Protein AF-A0A5C8ZX30-F1 (afdb_monomer)

Nearest PDB structures (foldseek):
  4fi5-assembly1_A  TM=7.835E-01  e=2.405E+00  Hantaan virus 76-118
  7upo-assembly1_C  TM=8.430E-01  e=9.778E+00  synthetic construct
  8glt-assembly1_0  TM=6.803E-01  e=5.985E+00  synthetic construct

Secondary structure (DSSP, 8-state):
--HHHHHHHHHHHHHHHHHHHHHHHHH--HHHHHHHHHHHHHHHHHHHHHHHHHTTS--

Mean predicted aligned error: 9.69 Å

Solvent-accessible surface area (backbone atoms only — not comparable to full-atom values): 3302 Å² total; per-residue (Å²): 130,60,72,67,61,56,53,52,51,51,53,51,42,52,51,49,29,53,51,23,51,54,46,26,75,71,69,68,43,67,67,27,52,52,51,25,52,50,38,50,52,49,53,53,50,50,52,53,55,53,55,57,56,60,71,72,73,64,135

Organism: NCBI:txid2716870

Sequence (59 aa):
MSQPARWLGLALTLAMFVFSSWMYLQTGDWVALVFAGGSFG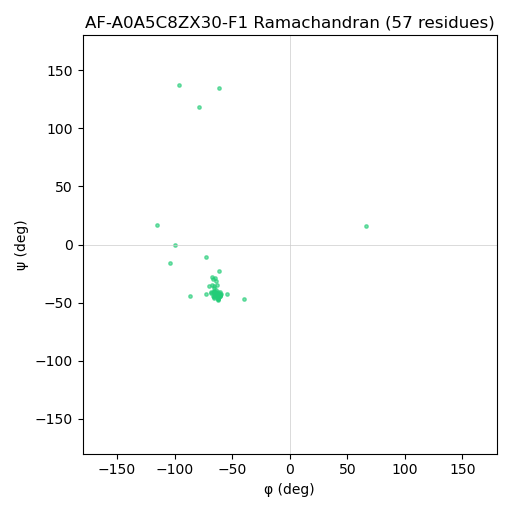YALFFMAAANRKQGKESP

Structure (mmCIF, N/CA/C/O backbone):
data_AF-A0A5C8ZX30-F1
#
_entry.id   AF-A0A5C8ZX30-F1
#
loop_
_atom_site.group_PDB
_atom_site.id
_atom_site.type_symbol
_atom_site.label_atom_id
_atom_site.label_alt_id
_atom_site.label_comp_id
_atom_site.label_asym_id
_atom_site.label_entity_id
_atom_site.label_seq_id
_atom_site.pdbx_PDB_ins_code
_atom_site.Cartn_x
_atom_site.Cartn_y
_atom_site.Cartn_z
_atom_site.occupancy
_atom_site.B_iso_or_equiv
_atom_site.auth_seq_id
_atom_site.auth_comp_id
_atom_site.auth_asym_id
_atom_site.auth_atom_id
_atom_site.pdbx_PDB_model_num
ATOM 1 N N . MET A 1 1 ? -10.951 3.844 19.858 1.00 54.91 1 MET A N 1
ATOM 2 C CA . MET A 1 1 ? -9.786 4.277 19.053 1.00 54.91 1 MET A CA 1
ATOM 3 C C . MET A 1 1 ? -9.898 5.775 18.884 1.00 54.91 1 MET A C 1
ATOM 5 O O . MET A 1 1 ? -10.958 6.227 18.472 1.00 54.91 1 MET A O 1
ATOM 9 N N . SER A 1 2 ? -8.870 6.530 19.261 1.00 69.06 2 SER A N 1
ATOM 10 C CA . SER A 1 2 ? -8.862 7.986 19.118 1.00 69.06 2 SER A CA 1
ATOM 11 C C . SER A 1 2 ? -8.977 8.367 17.635 1.00 69.06 2 SER A C 1
ATOM 13 O O . SER A 1 2 ? -8.314 7.769 16.787 1.00 69.06 2 SER A O 1
ATOM 15 N N . GLN A 1 3 ? -9.836 9.344 17.320 1.00 73.88 3 GLN A N 1
ATOM 16 C CA . GLN A 1 3 ? -10.036 9.907 15.974 1.00 73.88 3 GLN A CA 1
ATOM 17 C C . GLN A 1 3 ? -8.722 10.076 15.173 1.00 73.88 3 GLN A C 1
ATOM 19 O O . GLN A 1 3 ? -8.671 9.616 14.030 1.00 73.88 3 GLN A O 1
ATOM 24 N N . PRO A 1 4 ? -7.636 10.644 15.749 1.00 79.56 4 PRO A N 1
ATOM 25 C CA . PRO A 1 4 ? -6.362 10.793 15.043 1.00 79.56 4 PRO A CA 1
ATOM 26 C C . PRO A 1 4 ? -5.699 9.465 14.668 1.00 79.56 4 PRO A C 1
ATOM 28 O O . PRO A 1 4 ? -5.198 9.348 13.557 1.00 79.56 4 PRO A O 1
ATOM 31 N N . ALA A 1 5 ? -5.742 8.437 15.522 1.00 77.19 5 ALA A N 1
ATOM 32 C CA . ALA A 1 5 ? -5.131 7.138 15.222 1.00 77.19 5 ALA A CA 1
ATOM 33 C C . ALA A 1 5 ? -5.796 6.447 14.018 1.00 77.19 5 ALA A C 1
ATOM 35 O O . ALA A 1 5 ? -5.144 5.740 13.252 1.00 77.19 5 ALA A O 1
ATOM 36 N N . ARG A 1 6 ? -7.098 6.683 13.828 1.00 77.75 6 ARG A N 1
ATOM 37 C CA . ARG A 1 6 ? -7.876 6.130 12.715 1.00 77.75 6 ARG A CA 1
ATOM 38 C C . ARG A 1 6 ? -7.522 6.802 11.386 1.00 77.75 6 ARG A C 1
ATOM 40 O O . ARG A 1 6 ? -7.334 6.110 10.389 1.00 77.75 6 ARG A O 1
ATOM 47 N N . TRP A 1 7 ? -7.375 8.127 11.394 1.00 84.75 7 TRP A N 1
ATOM 48 C CA . TRP A 1 7 ? -6.909 8.895 10.235 1.00 84.75 7 TRP A CA 1
ATOM 49 C C . TRP A 1 7 ? -5.462 8.576 9.871 1.00 84.75 7 TRP A C 1
ATOM 51 O O . TRP A 1 7 ? -5.160 8.399 8.694 1.00 84.75 7 TRP A O 1
ATOM 61 N N . LEU A 1 8 ? -4.592 8.426 10.872 1.00 87.75 8 LEU A N 1
ATOM 62 C CA . LEU A 1 8 ? -3.197 8.049 10.660 1.00 87.75 8 LEU A CA 1
ATOM 63 C C . LEU A 1 8 ? -3.092 6.651 10.039 1.00 87.75 8 LEU A C 1
ATOM 65 O O . LEU A 1 8 ? -2.357 6.467 9.076 1.00 87.75 8 LEU A O 1
ATOM 69 N N . GLY A 1 9 ? -3.884 5.689 10.528 1.00 83.38 9 GLY A N 1
ATOM 70 C CA . GLY A 1 9 ? -3.958 4.348 9.945 1.00 83.38 9 GLY A CA 1
ATOM 71 C C . GLY A 1 9 ? -4.434 4.361 8.490 1.00 83.38 9 GLY A C 1
ATOM 72 O O . GLY A 1 9 ? -3.818 3.721 7.641 1.00 83.38 9 GLY A O 1
ATOM 73 N N . LEU A 1 10 ? -5.479 5.133 8.175 1.00 83.94 10 LEU A N 1
ATOM 74 C CA . LEU A 1 10 ? -5.977 5.287 6.802 1.00 83.94 10 LEU A CA 1
ATOM 75 C C . LEU A 1 10 ? -4.929 5.912 5.874 1.00 83.94 10 LEU A C 1
ATOM 77 O O . LEU A 1 10 ? -4.680 5.377 4.796 1.00 83.94 10 LEU A O 1
ATOM 81 N N . ALA A 1 11 ? -4.284 6.996 6.310 1.00 87.12 11 ALA A N 1
ATOM 82 C CA . ALA A 1 11 ? -3.238 7.663 5.542 1.00 87.12 11 ALA A CA 1
ATOM 83 C C . ALA A 1 11 ? -2.047 6.730 5.273 1.00 87.12 11 ALA A C 1
ATOM 85 O O . ALA A 1 11 ? -1.561 6.665 4.145 1.00 87.12 11 ALA A O 1
ATOM 86 N N . LEU A 1 12 ? -1.624 5.957 6.279 1.00 85.12 12 LEU A N 1
ATOM 87 C CA . LEU A 1 12 ? -0.522 5.004 6.144 1.00 85.12 12 LEU A CA 1
ATOM 88 C C . LEU A 1 12 ? -0.863 3.878 5.161 1.00 85.12 12 LEU A C 1
ATOM 90 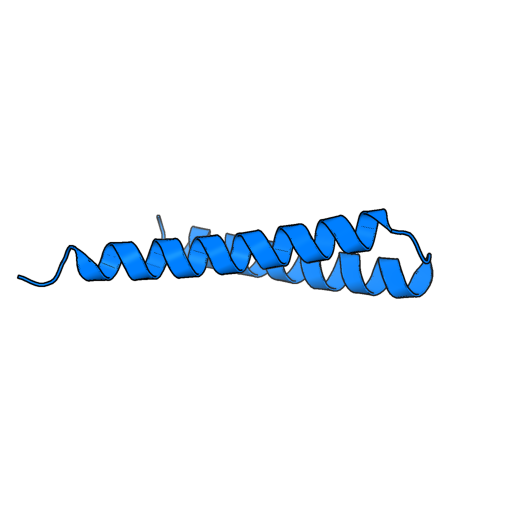O O . LEU A 1 12 ? -0.050 3.536 4.307 1.00 85.12 12 LEU A O 1
ATOM 94 N N . THR A 1 13 ? -2.081 3.334 5.249 1.00 84.12 13 THR A N 1
ATOM 95 C CA . THR A 1 13 ? -2.545 2.257 4.359 1.00 84.12 13 THR A CA 1
ATOM 96 C C . THR A 1 13 ? -2.635 2.742 2.911 1.00 84.12 13 THR A C 1
ATOM 98 O O . THR A 1 13 ? -2.221 2.035 1.994 1.00 84.12 13 THR A O 1
ATOM 101 N N . LEU A 1 14 ? -3.118 3.972 2.700 1.00 85.50 14 LEU A N 1
ATOM 102 C CA . LEU A 1 14 ? -3.195 4.590 1.377 1.00 85.50 14 LEU A CA 1
ATOM 103 C C . LEU A 1 14 ? -1.800 4.836 0.783 1.00 85.50 14 LEU A C 1
ATOM 105 O O . LEU A 1 14 ? -1.562 4.509 -0.378 1.00 85.50 14 LEU A O 1
ATOM 109 N N . ALA A 1 15 ? -0.868 5.361 1.584 1.00 85.56 15 ALA A N 1
ATOM 110 C CA . ALA A 1 15 ? 0.513 5.582 1.161 1.00 85.56 15 ALA A CA 1
ATOM 111 C C . ALA A 1 15 ? 1.197 4.268 0.754 1.00 85.56 15 ALA A C 1
ATOM 113 O O . ALA A 1 15 ? 1.827 4.203 -0.300 1.00 85.56 15 ALA A O 1
ATOM 114 N N . MET A 1 16 ? 1.010 3.207 1.545 1.00 84.38 16 MET A N 1
ATOM 115 C CA . MET A 1 16 ? 1.513 1.866 1.233 1.00 84.38 16 MET A CA 1
ATOM 116 C C . MET A 1 16 ? 0.926 1.319 -0.070 1.00 84.38 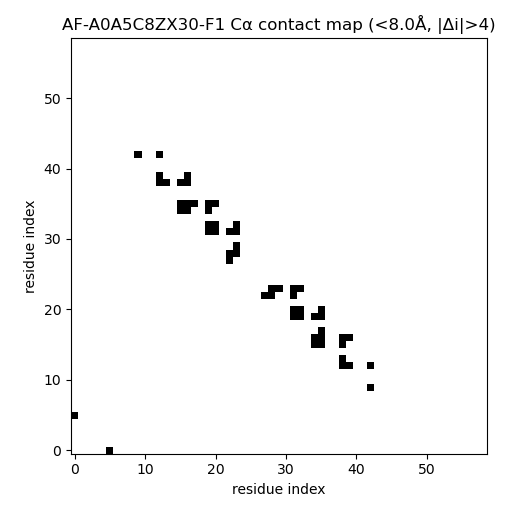16 MET A C 1
AT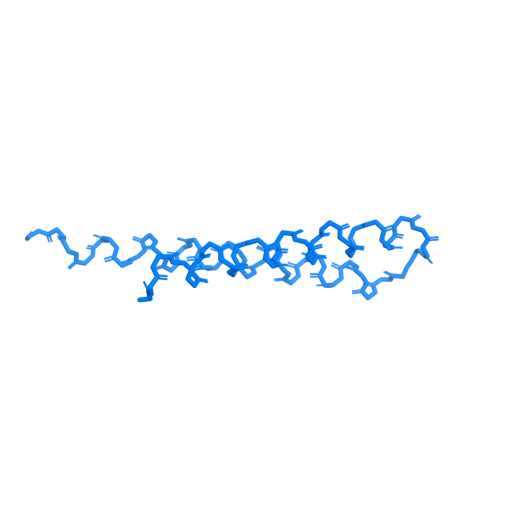OM 118 O O . MET A 1 16 ? 1.663 0.805 -0.907 1.00 84.38 16 MET A O 1
ATOM 122 N N . PHE A 1 17 ? -0.380 1.484 -0.284 1.00 82.69 17 PHE A N 1
ATOM 123 C CA . PHE A 1 17 ? -1.049 1.026 -1.499 1.00 82.69 17 PHE A CA 1
ATOM 124 C C . PHE A 1 17 ? -0.519 1.719 -2.762 1.00 82.69 17 PHE A C 1
ATOM 126 O O . PHE A 1 17 ? -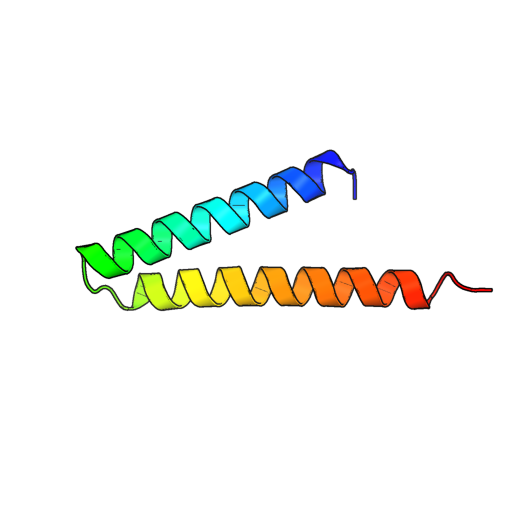0.195 1.050 -3.746 1.00 82.69 17 PHE A O 1
ATOM 133 N N . VAL A 1 18 ? -0.391 3.050 -2.730 1.00 84.44 18 VAL A N 1
ATOM 134 C CA . VAL A 1 18 ? 0.126 3.837 -3.862 1.00 84.44 18 VAL A CA 1
ATOM 135 C C . VAL A 1 18 ? 1.594 3.508 -4.127 1.00 84.44 18 VAL A C 1
ATOM 137 O O . VAL A 1 18 ? 1.961 3.258 -5.274 1.00 84.44 18 VAL A O 1
ATOM 140 N N . PHE A 1 19 ? 2.422 3.446 -3.080 1.00 81.88 19 PHE A N 1
ATOM 141 C CA . PHE A 1 19 ? 3.843 3.113 -3.201 1.00 81.88 19 PHE A CA 1
ATOM 142 C C . PHE A 1 19 ? 4.053 1.713 -3.782 1.00 81.88 19 PHE A C 1
ATOM 144 O O . PHE A 1 19 ? 4.853 1.534 -4.696 1.00 81.88 19 PHE A O 1
ATOM 151 N N . SER A 1 20 ? 3.297 0.729 -3.298 1.00 73.75 20 SER A N 1
ATOM 152 C CA . SER A 1 20 ? 3.399 -0.647 -3.773 1.00 73.75 20 SER A CA 1
ATOM 153 C C . SER A 1 20 ? 2.900 -0.792 -5.216 1.00 73.75 20 SER A C 1
ATOM 155 O O . SER A 1 20 ? 3.565 -1.415 -6.038 1.00 73.75 20 SER A O 1
ATOM 157 N N . SER A 1 21 ? 1.803 -0.116 -5.578 1.00 77.88 21 SER A N 1
ATOM 158 C CA . SER A 1 21 ? 1.304 -0.094 -6.962 1.00 77.88 21 SER A CA 1
ATOM 159 C C . SER A 1 21 ? 2.295 0.567 -7.927 1.00 77.88 21 SER A C 1
ATOM 161 O O . SER A 1 21 ? 2.521 0.064 -9.025 1.00 77.88 21 SER A O 1
ATOM 163 N N . TRP A 1 22 ? 2.921 1.675 -7.519 1.00 80.94 22 TRP A N 1
ATOM 164 C CA . TRP A 1 22 ? 3.952 2.343 -8.315 1.00 80.94 22 TRP A CA 1
ATOM 165 C C . TRP A 1 22 ? 5.203 1.477 -8.473 1.00 80.94 22 TRP A C 1
ATOM 167 O O . TRP A 1 22 ? 5.747 1.382 -9.572 1.00 80.94 22 TRP A O 1
ATOM 177 N N . MET A 1 23 ? 5.621 0.795 -7.403 1.00 82.25 23 MET A N 1
ATOM 178 C CA . MET A 1 23 ? 6.763 -0.109 -7.459 1.00 82.25 23 MET A CA 1
ATOM 179 C C . MET A 1 23 ? 6.487 -1.284 -8.402 1.00 82.25 23 MET A C 1
ATOM 181 O O . MET A 1 23 ? 7.316 -1.556 -9.260 1.00 82.25 23 MET A O 1
ATOM 185 N N . TYR A 1 24 ? 5.294 -1.888 -8.351 1.00 78.75 24 TYR A N 1
ATOM 186 C CA . TYR A 1 24 ? 4.891 -2.941 -9.291 1.00 78.75 24 TYR A CA 1
ATOM 187 C C . TYR A 1 24 ? 5.018 -2.506 -10.760 1.00 78.75 24 TYR A C 1
ATOM 189 O O . TYR A 1 24 ? 5.532 -3.261 -11.582 1.00 78.75 24 TYR A O 1
ATOM 197 N N . LEU A 1 25 ? 4.603 -1.278 -11.090 1.00 79.38 25 LEU A N 1
ATOM 198 C CA . LEU A 1 25 ? 4.714 -0.742 -12.452 1.00 79.38 25 LEU A CA 1
ATOM 199 C C . LEU A 1 25 ? 6.166 -0.504 -12.895 1.00 79.38 25 LEU A C 1
ATOM 201 O O . LEU A 1 25 ? 6.444 -0.547 -14.090 1.00 79.38 25 LEU A O 1
ATOM 205 N N . GLN A 1 26 ? 7.078 -0.236 -11.958 1.00 81.56 26 GLN A N 1
ATOM 206 C CA . GLN A 1 26 ? 8.494 0.022 -12.237 1.00 81.56 26 GLN A CA 1
ATOM 207 C C . GLN A 1 26 ? 9.338 -1.255 -12.299 1.00 81.56 26 GLN A C 1
ATOM 209 O O . GLN A 1 26 ? 10.165 -1.396 -13.195 1.00 81.56 26 GLN A O 1
ATOM 214 N N . THR A 1 27 ? 9.157 -2.183 -11.357 1.00 78.56 27 THR A N 1
ATOM 215 C CA . THR A 1 27 ? 10.011 -3.375 -11.220 1.00 78.56 27 THR A CA 1
ATOM 216 C C . THR A 1 27 ? 9.371 -4.661 -11.729 1.00 78.56 27 THR A C 1
ATOM 218 O O . THR A 1 27 ? 10.083 -5.641 -11.931 1.00 78.56 27 THR A O 1
ATOM 221 N N . GLY A 1 28 ? 8.050 -4.691 -11.934 1.00 74.81 28 GLY A N 1
ATOM 222 C CA . GLY A 1 28 ? 7.324 -5.916 -12.281 1.00 74.81 28 GLY A CA 1
ATOM 223 C C . GLY A 1 28 ? 7.308 -6.961 -11.158 1.00 74.81 28 GLY A C 1
ATOM 224 O O .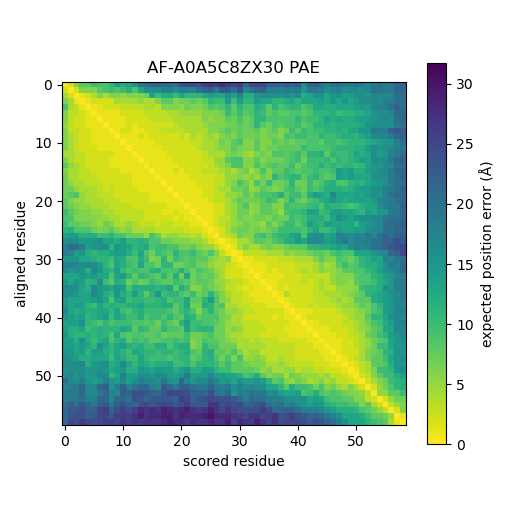 GLY A 1 28 ? 7.026 -8.130 -11.414 1.00 74.81 28 GLY A O 1
ATOM 225 N N . ASP A 1 29 ? 7.631 -6.566 -9.921 1.00 79.31 29 ASP A N 1
ATOM 226 C CA . ASP A 1 29 ? 7.755 -7.488 -8.792 1.00 79.31 29 ASP A CA 1
ATOM 227 C C . ASP A 1 29 ? 6.383 -7.878 -8.217 1.00 79.31 29 ASP A C 1
ATOM 229 O O . ASP A 1 29 ? 5.634 -7.050 -7.690 1.00 79.31 29 ASP A O 1
ATOM 233 N N . TRP A 1 30 ? 6.062 -9.169 -8.269 1.00 74.88 30 TRP A N 1
ATOM 234 C CA . TRP A 1 30 ? 4.809 -9.736 -7.769 1.00 74.88 30 TRP A CA 1
ATOM 235 C C . TRP A 1 30 ? 4.607 -9.536 -6.255 1.00 74.88 30 TRP A C 1
ATOM 237 O O . TRP A 1 30 ? 3.464 -9.518 -5.791 1.00 74.88 30 TRP A O 1
ATOM 247 N N . VAL A 1 31 ? 5.679 -9.325 -5.479 1.00 77.06 31 VAL A N 1
ATOM 248 C CA . VAL A 1 31 ? 5.597 -9.036 -4.035 1.00 77.06 31 VAL A CA 1
ATOM 249 C C . VAL A 1 31 ? 4.864 -7.716 -3.775 1.00 77.06 31 VAL A C 1
ATOM 251 O O . VAL A 1 31 ? 4.087 -7.607 -2.822 1.00 77.06 31 VAL A O 1
ATOM 254 N N . ALA A 1 32 ? 5.037 -6.727 -4.654 1.00 76.06 32 ALA A N 1
ATOM 255 C CA . ALA A 1 32 ? 4.334 -5.454 -4.563 1.00 76.06 32 ALA A CA 1
ATOM 256 C C . ALA A 1 32 ? 2.821 -5.617 -4.821 1.00 76.06 32 ALA A C 1
ATOM 258 O O . ALA A 1 32 ? 1.989 -5.017 -4.142 1.00 76.06 32 ALA A O 1
ATOM 259 N N . LEU A 1 33 ? 2.426 -6.528 -5.713 1.00 76.75 33 LEU A N 1
ATOM 260 C CA . LEU A 1 33 ? 1.014 -6.876 -5.905 1.00 76.75 33 LEU A CA 1
ATOM 261 C C . LEU A 1 33 ? 0.383 -7.475 -4.638 1.0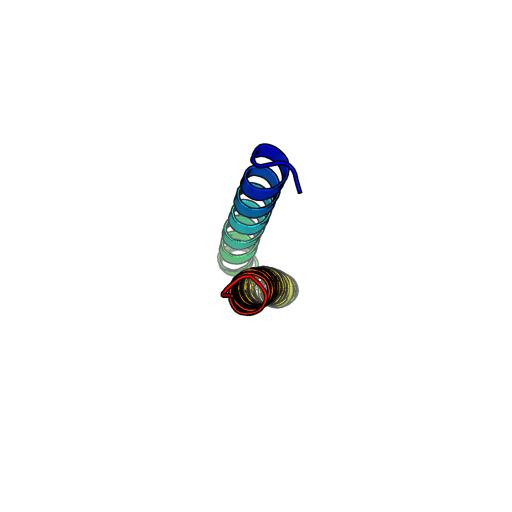0 76.75 33 LEU A C 1
ATOM 263 O O . LEU 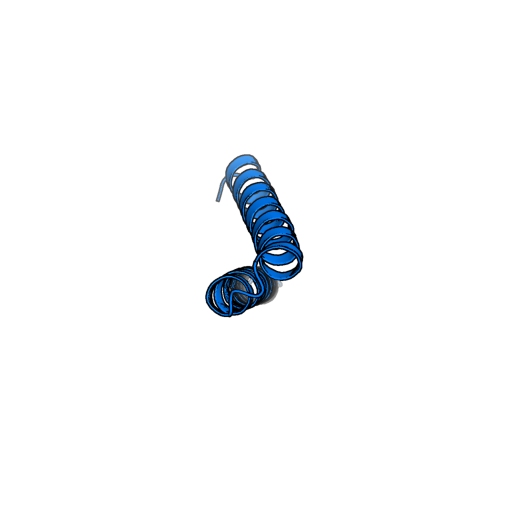A 1 33 ? -0.742 -7.120 -4.283 1.00 76.75 33 LEU A O 1
ATOM 267 N N . VAL A 1 34 ? 1.111 -8.343 -3.925 1.00 79.44 34 VAL A N 1
ATOM 268 C CA . VAL A 1 34 ? 0.646 -8.935 -2.657 1.00 79.44 34 VAL A CA 1
ATOM 269 C C . VAL A 1 34 ? 0.504 -7.868 -1.571 1.00 79.44 34 VAL A C 1
ATOM 271 O O . VAL A 1 34 ? -0.480 -7.877 -0.830 1.00 79.44 34 VAL A O 1
ATOM 274 N N . PHE A 1 35 ? 1.431 -6.912 -1.497 1.00 77.75 35 PHE A N 1
ATOM 275 C CA . PHE A 1 35 ? 1.356 -5.802 -0.543 1.00 77.75 35 PHE A CA 1
ATOM 276 C C . PHE A 1 35 ? 0.212 -4.828 -0.848 1.00 77.75 35 PHE A C 1
ATOM 278 O O . PHE A 1 35 ? -0.505 -4.413 0.070 1.00 77.75 35 PHE A O 1
ATOM 285 N N . ALA A 1 36 ? -0.006 -4.499 -2.122 1.00 78.44 36 ALA A N 1
ATOM 286 C CA . ALA A 1 36 ? -1.143 -3.696 -2.560 1.00 78.44 36 ALA A CA 1
ATOM 287 C C . ALA A 1 36 ? -2.474 -4.404 -2.249 1.00 78.44 36 ALA A C 1
ATOM 289 O O . ALA A 1 36 ? -3.368 -3.812 -1.638 1.00 78.44 36 ALA A O 1
ATOM 290 N N . GLY A 1 37 ? -2.581 -5.695 -2.580 1.00 82.81 37 GLY A N 1
ATOM 291 C CA . GLY A 1 37 ? -3.758 -6.516 -2.290 1.00 82.81 37 GLY A CA 1
ATOM 292 C C . GLY A 1 37 ? -4.027 -6.669 -0.790 1.00 82.81 37 GLY A C 1
ATOM 293 O O . GLY A 1 37 ? -5.160 -6.492 -0.346 1.00 82.81 37 GLY A O 1
ATOM 294 N N . GLY A 1 38 ? -2.989 -6.921 0.011 1.00 82.19 38 GLY A N 1
ATOM 295 C CA . GLY A 1 38 ? -3.087 -7.020 1.469 1.00 82.19 38 GLY A CA 1
ATOM 296 C C . GLY A 1 38 ? -3.528 -5.708 2.122 1.00 82.19 38 GLY A C 1
ATOM 297 O O . GLY A 1 38 ? -4.412 -5.712 2.979 1.00 82.19 38 GLY A O 1
ATOM 298 N N . SER A 1 39 ? -2.986 -4.575 1.665 1.00 77.81 39 SER A N 1
ATOM 299 C CA . SER A 1 39 ? -3.375 -3.240 2.147 1.00 77.81 39 SER A CA 1
ATOM 300 C C . SER A 1 39 ? -4.837 -2.922 1.818 1.00 77.81 39 SER A C 1
ATOM 302 O O . SER A 1 39 ? -5.577 -2.421 2.667 1.00 77.81 39 SER A O 1
ATOM 304 N N . PHE A 1 40 ? -5.283 -3.273 0.610 1.00 83.31 40 PHE A N 1
ATOM 305 C CA . PHE A 1 40 ? -6.672 -3.100 0.188 1.00 83.31 40 PHE A CA 1
ATOM 306 C C . PHE A 1 40 ? -7.633 -4.006 0.975 1.00 83.31 40 PHE A C 1
ATOM 308 O O . PHE A 1 40 ? -8.660 -3.546 1.478 1.00 83.31 40 PHE A O 1
ATOM 315 N N . GLY A 1 41 ? -7.270 -5.278 1.166 1.00 86.38 41 GLY A N 1
ATOM 316 C CA . GLY A 1 41 ? -8.036 -6.222 1.980 1.00 86.38 41 GLY A CA 1
ATOM 317 C C . GLY A 1 41 ? -8.166 -5.772 3.438 1.00 86.38 41 GLY A C 1
ATOM 318 O O . GLY A 1 41 ? -9.255 -5.838 4.009 1.00 86.38 41 GLY A O 1
ATOM 319 N N . TYR A 1 42 ? -7.091 -5.239 4.025 1.00 78.50 42 TYR A N 1
ATOM 320 C CA . TYR A 1 42 ? -7.119 -4.687 5.379 1.00 78.50 42 TYR A CA 1
ATOM 321 C C . TYR A 1 42 ? -8.024 -3.453 5.485 1.00 78.50 42 TYR A C 1
ATOM 323 O O . TYR A 1 42 ? -8.807 -3.345 6.431 1.00 78.50 42 TYR A O 1
ATOM 331 N N . ALA A 1 43 ? -7.990 -2.556 4.494 1.00 81.56 43 ALA A N 1
ATOM 332 C CA . ALA A 1 43 ? -8.876 -1.394 4.447 1.00 81.56 43 ALA A CA 1
ATOM 333 C C . ALA A 1 43 ? -10.360 -1.802 4.396 1.00 81.56 43 ALA A C 1
ATOM 335 O O . ALA A 1 43 ? -11.179 -1.258 5.144 1.00 81.56 43 ALA A O 1
ATOM 336 N N . LEU A 1 44 ? -10.704 -2.801 3.575 1.00 84.50 44 LEU A N 1
ATOM 337 C CA . LEU A 1 44 ? -12.061 -3.346 3.491 1.00 84.50 44 LEU A CA 1
ATOM 338 C C . LEU A 1 44 ? -12.492 -4.035 4.789 1.00 84.50 44 LEU A C 1
ATOM 340 O O . LEU A 1 44 ? -13.593 -3.784 5.279 1.00 84.50 44 LEU A O 1
ATOM 344 N N . PHE A 1 45 ? -11.625 -4.862 5.381 1.00 84.69 45 PHE A N 1
ATOM 345 C CA . PHE A 1 45 ? -11.903 -5.520 6.658 1.00 84.69 45 PHE A CA 1
ATOM 346 C C . PHE A 1 45 ? -12.147 -4.499 7.772 1.00 84.69 45 PHE A C 1
ATOM 348 O O . PHE A 1 45 ? -13.095 -4.634 8.546 1.00 84.69 45 PHE A O 1
ATOM 355 N N . PHE A 1 46 ? -11.338 -3.441 7.831 1.00 80.81 46 PHE A N 1
ATOM 356 C CA . PHE A 1 46 ? -11.487 -2.385 8.824 1.00 80.81 46 PHE A CA 1
ATOM 357 C C . PHE A 1 46 ? -12.787 -1.587 8.636 1.00 80.81 46 PHE A C 1
ATOM 359 O O . PHE A 1 46 ? -13.472 -1.297 9.618 1.00 80.81 46 PHE A O 1
ATOM 366 N N . MET A 1 47 ? -13.176 -1.278 7.393 1.00 80.31 47 MET A N 1
ATOM 367 C CA . MET A 1 47 ? -14.477 -0.664 7.088 1.00 80.31 47 MET A CA 1
ATOM 368 C C . MET A 1 47 ? -15.653 -1.579 7.456 1.00 80.31 47 MET A C 1
ATOM 370 O O . MET A 1 47 ? -16.609 -1.135 8.091 1.00 80.31 47 MET A O 1
ATOM 374 N N . ALA A 1 48 ? -15.574 -2.870 7.137 1.00 80.81 48 ALA A N 1
ATOM 375 C CA . ALA A 1 48 ? -16.604 -3.841 7.498 1.00 80.81 48 ALA A CA 1
ATOM 376 C C . ALA A 1 48 ? -16.725 -4.017 9.025 1.00 80.81 48 ALA A C 1
ATOM 378 O O . ALA A 1 48 ? -17.830 -4.059 9.572 1.00 80.81 48 ALA A O 1
ATOM 379 N N . ALA A 1 49 ? -15.595 -4.064 9.736 1.00 74.31 49 ALA A N 1
ATOM 380 C CA . ALA A 1 49 ? -15.554 -4.126 11.194 1.00 74.31 49 ALA A CA 1
ATOM 381 C C . ALA A 1 49 ? -16.099 -2.843 11.843 1.00 74.31 49 ALA A C 1
ATOM 383 O O . ALA A 1 49 ? -16.791 -2.909 12.861 1.00 74.31 49 ALA A O 1
ATOM 384 N N . ALA A 1 50 ? -15.831 -1.680 11.244 1.00 70.19 50 ALA A N 1
ATOM 385 C CA . ALA A 1 50 ? -16.396 -0.406 11.668 1.00 70.19 50 ALA A CA 1
ATOM 386 C C . ALA A 1 50 ? -17.927 -0.380 11.546 1.00 70.19 50 ALA A C 1
ATOM 388 O O . ALA A 1 50 ? -18.600 -0.002 12.504 1.00 70.19 50 ALA A O 1
ATOM 389 N N . ASN A 1 51 ? -18.470 -0.838 10.415 1.00 68.00 51 ASN A N 1
ATOM 390 C CA . ASN A 1 51 ? -19.915 -0.887 10.176 1.00 68.00 51 ASN A CA 1
ATOM 391 C C . ASN A 1 51 ? -20.630 -1.872 11.114 1.00 68.00 51 ASN A C 1
ATOM 393 O O . ASN A 1 51 ? -21.722 -1.585 11.597 1.00 68.00 51 ASN A O 1
ATOM 397 N N . ARG A 1 52 ? -20.003 -3.007 11.460 1.00 64.38 52 ARG A N 1
ATOM 398 C CA . ARG A 1 52 ? -20.573 -3.948 12.444 1.00 64.38 52 ARG A CA 1
ATOM 399 C C . ARG A 1 52 ? -20.688 -3.381 13.857 1.00 64.38 52 ARG A C 1
ATOM 401 O O . ARG A 1 52 ? -21.566 -3.820 14.594 1.00 64.38 52 ARG A O 1
ATOM 408 N N . LYS A 1 53 ? -19.819 -2.448 14.260 1.00 56.47 53 LYS A N 1
ATOM 409 C CA . LYS A 1 53 ? -19.934 -1.818 15.585 1.00 56.47 53 LYS A CA 1
ATOM 410 C C . LYS A 1 53 ? -21.143 -0.888 15.686 1.00 56.47 53 LYS A C 1
ATOM 412 O O . LYS A 1 53 ? -21.791 -0.903 16.721 1.00 56.47 53 LYS A O 1
ATOM 417 N N . GLN A 1 54 ? -21.501 -0.180 14.612 1.00 56.25 54 GLN A N 1
ATOM 418 C CA . GLN A 1 54 ? -22.681 0.699 14.601 1.00 56.25 54 GLN A CA 1
ATOM 419 C C . GLN A 1 54 ? -24.010 -0.066 14.712 1.00 56.25 54 GLN A C 1
ATOM 421 O O . GLN A 1 54 ? -24.961 0.441 15.295 1.00 56.25 54 GLN A O 1
ATOM 426 N N . GLY A 1 55 ? -24.075 -1.308 14.222 1.00 56.97 55 GLY A N 1
ATOM 427 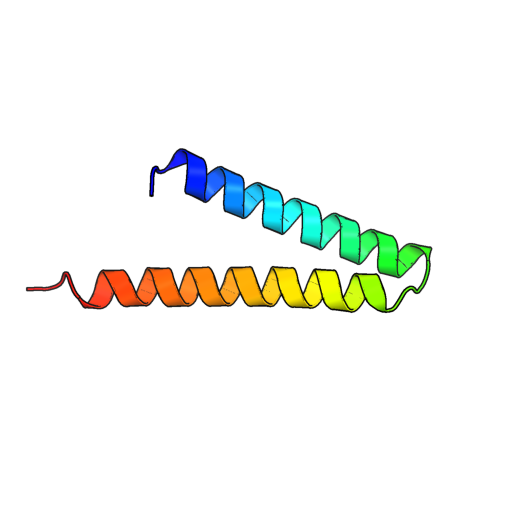C CA . GLY A 1 55 ? -25.287 -2.135 14.310 1.00 56.97 55 GLY A CA 1
ATOM 428 C C . GLY A 1 55 ? -25.611 -2.683 15.707 1.00 56.97 55 GLY A C 1
ATOM 429 O O . GLY A 1 55 ? -26.692 -3.225 15.895 1.00 56.97 55 GLY A O 1
ATOM 430 N N . LYS A 1 56 ? -24.699 -2.571 16.685 1.00 55.09 56 LYS A N 1
ATOM 431 C CA . LYS A 1 56 ? -24.927 -3.003 18.080 1.00 55.09 56 LYS A CA 1
ATOM 432 C C . LYS A 1 56 ? -25.289 -1.855 19.034 1.00 55.09 56 LYS A C 1
ATOM 434 O O . LYS A 1 56 ? -25.501 -2.115 20.212 1.00 55.09 56 LYS A O 1
ATOM 439 N N . GLU A 1 57 ? -25.351 -0.618 18.538 1.00 56.91 57 GLU A N 1
ATOM 440 C CA . GLU A 1 57 ? -25.645 0.597 19.318 1.00 56.91 57 GLU A CA 1
ATOM 441 C C . GLU A 1 57 ? -26.966 1.278 18.892 1.00 56.91 57 GLU A C 1
ATOM 443 O O . GLU A 1 57 ? -27.191 2.438 19.222 1.00 56.91 57 GLU A O 1
ATOM 448 N N . SER A 1 58 ? -27.848 0.583 18.159 1.00 45.50 58 SER A N 1
ATOM 449 C CA . SER A 1 58 ? -29.255 1.000 18.016 1.00 45.50 58 SER A CA 1
ATOM 450 C C . SER A 1 58 ? -30.134 0.249 19.028 1.00 45.50 58 SER A C 1
ATOM 452 O O . SER A 1 58 ? -29.885 -0.940 19.228 1.00 45.50 58 SER A O 1
ATOM 454 N N . PRO A 1 59 ? -31.074 0.962 19.681 1.00 56.72 59 PRO A N 1
ATOM 455 C CA . PRO A 1 59 ? -31.693 0.621 20.970 1.00 56.72 59 PRO A CA 1
ATOM 456 C C . PRO A 1 59 ? -32.525 -0.662 20.988 1.00 56.72 59 PRO A C 1
ATOM 458 O O . PRO A 1 59 ? -33.117 -1.011 19.942 1.00 56.72 59 PRO A O 1
#

Foldseek 3Di:
DDPVVVVVLVVVLVVLLVVLVVVCVVPVDVVSVVSNVVSVVVVVVVVVVVVVVVVVPDD

Radius of gyration: 14.71 Å; Cα contacts (8 Å, |Δi|>4): 28; chains: 1; bounding box: 42×20×33 Å

pLDDT: mean 76.36, std 9.79, range [45.5, 87.75]